Protein 5K3Q (pdb70)

Sequence (169 aa):
VDHCARHGEKKLLLFCQEDSKVVICWLCERSQEHRGHHTFLMEEVGVDHCARHGEKLLLFCQEDSKVICWLCERSQEHRGHHTFLMEEVDHCARHGEKLLLFCQEDSKVICWLCERSQEHRGHHTFLMEEVDHCARHGEKLLLFCQEDSKVICWLCEERSQEHRGHHTFLME

B-factor: mean 29.28, std 10.17, range [14.54, 64.88]

Nearest PDB structures (foldseek):
  5k3q-assembly2_C  TM=9.834E-01  e=1.014E-07  Macaca mulatta
  5k3q-assembly2_D  TM=9.811E-01  e=1.525E-07  Macaca mulatta
  5k3q-assembly1_B  TM=9.701E-01  e=2.001E-07  Macaca mulatta
  5w9a-assembly1_A  TM=8.959E-01  e=2.838E-06  Macaca mulatta
  5w9a-assembly1_B  TM=8.965E-01  e=3.724E-06  Macaca mulatta

Structure (mmCIF, N/CA/C/O backbone):
data_5K3Q
#
_entry.id   5K3Q
#
_cell.length_a   30.751
_cell.length_b   54.556
_cell.length_c   54.479
_cell.angle_alpha   90.000
_cell.angle_beta   100.030
_cell.angle_gamma   90.000
#
_symmetry.space_group_name_H-M   'P 1 21 1'
#
loop_
_entity.id
_entity.type
_entity.pdbx_description
1 polymer 'Tripartite motif-containing protein 5,Tripartite motif-containing protein 5'
2 non-polymer 'ZINC ION'
3 non-polymer 'NITRATE ION'
4 water water
#
loop_
_atom_site.group_PDB
_atom_site.id
_atom_site.type_symbol
_atom_site.label_atom_id
_atom_site.label_alt_id
_atom_site.label_comp_id
_atom_site.label_asym_id
_atom_site.label_entity_id
_atom_site.label_seq_id
_ato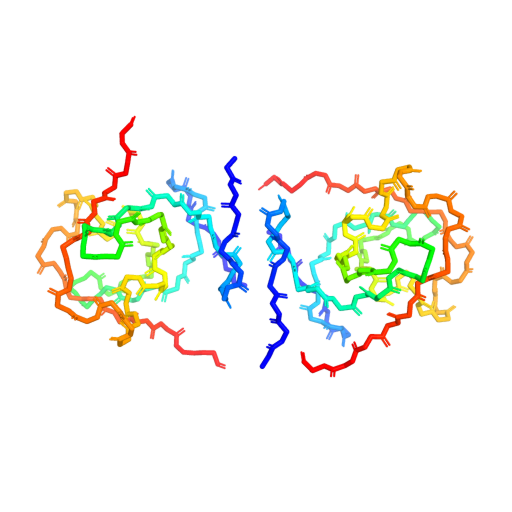m_site.pdbx_PDB_ins_code
_atom_site.Cartn_x
_atom_site.Cartn_y
_atom_site.Cartn_z
_atom_site.occupancy
_atom_site.B_iso_or_equiv
_atom_site.auth_seq_id
_atom_site.auth_comp_id
_atom_site.auth_asym_id
_atom_site.auth_atom_id
_atom_site.pdbx_PDB_model_num
ATOM 1 N N . VAL A 1 4 ? 32.618 -9.888 36.737 1.00 48.29 94 VAL A N 1
ATOM 2 C CA . VAL A 1 4 ? 33.079 -9.490 35.370 1.00 47.41 94 VAL A CA 1
ATOM 3 C C . VAL A 1 4 ? 34.273 -8.517 35.424 1.00 43.11 94 VAL A C 1
ATOM 4 O O . VAL A 1 4 ? 34.380 -7.703 36.345 1.00 43.25 94 VAL A O 1
ATOM 8 N N . ASP A 1 5 ? 35.164 -8.625 34.438 1.00 42.06 95 ASP A N 1
ATOM 9 C CA . ASP A 1 5 ? 36.292 -7.695 34.277 1.00 42.49 95 ASP A CA 1
ATOM 10 C C . ASP A 1 5 ? 35.805 -6.370 33.710 1.00 38.02 95 ASP A C 1
ATOM 11 O O . ASP A 1 5 ? 34.777 -6.317 33.031 1.00 36.58 95 ASP A O 1
ATOM 16 N N . HIS A 1 6 ? 36.571 -5.311 33.966 1.00 34.65 96 HIS A N 1
ATOM 17 C CA . HIS A 1 6 ? 36.292 -3.984 33.420 1.00 34.58 96 HIS A CA 1
ATOM 18 C C . HIS A 1 6 ? 37.348 -3.571 32.396 1.00 33.42 96 HIS A C 1
ATOM 19 O O . HIS A 1 6 ? 38.497 -4.015 32.461 1.00 35.61 96 HIS A O 1
ATOM 26 N N . CYS A 1 7 ? 36.936 -2.711 31.466 1.00 31.42 97 CYS A N 1
ATOM 27 C CA . CYS A 1 7 ? 37.757 -2.284 30.328 1.00 30.76 97 CYS A CA 1
ATOM 28 C C . CYS A 1 7 ? 38.894 -1.358 30.764 1.00 35.88 97 CYS A C 1
ATOM 29 O O . CYS A 1 7 ? 38.674 -0.437 31.548 1.00 38.97 97 CYS A O 1
ATOM 32 N N . ALA A 1 8 ? 40.095 -1.594 30.235 1.00 38.53 98 ALA A N 1
ATOM 33 C CA . ALA A 1 8 ? 41.276 -0.771 30.542 1.00 38.45 98 ALA A CA 1
ATOM 34 C C . ALA A 1 8 ? 41.142 0.656 30.000 1.00 38.58 98 ALA A C 1
ATOM 35 O O . ALA A 1 8 ? 41.475 1.620 30.697 1.00 42.68 98 ALA A O 1
ATOM 37 N N . ARG A 1 9 ? 40.657 0.777 28.761 1.00 38.90 99 ARG A N 1
ATOM 38 C CA . ARG A 1 9 ? 40.373 2.079 28.141 1.00 42.87 99 ARG A CA 1
ATOM 39 C C . ARG A 1 9 ? 39.323 2.888 28.895 1.00 39.76 99 ARG A C 1
ATOM 40 O O . ARG A 1 9 ? 39.560 4.040 29.238 1.00 39.54 99 ARG A O 1
ATOM 48 N N . HIS A 1 10 ? 38.163 2.278 29.137 1.00 36.31 100 HIS A N 1
ATOM 49 C CA . HIS A 1 10 ? 36.971 3.015 29.570 1.00 35.36 100 HIS A CA 1
ATOM 50 C C . HIS A 1 10 ? 36.491 2.775 31.006 1.00 34.35 100 HIS A C 1
ATOM 51 O O . HIS A 1 10 ? 35.677 3.546 31.503 1.00 37.01 100 HIS A O 1
ATOM 58 N N . GLY A 1 11 ? 36.971 1.718 31.660 1.00 34.75 101 GLY A N 1
ATOM 59 C CA . GLY A 1 11 ? 36.506 1.355 33.003 1.00 33.38 101 GLY A CA 1
ATOM 60 C C . GLY A 1 11 ? 35.116 0.730 33.094 1.00 32.48 101 GLY A C 1
ATOM 61 O O . GLY A 1 11 ? 34.575 0.609 34.192 1.00 35.82 101 GLY A O 1
ATOM 62 N N . GLU A 1 12 ? 34.551 0.310 31.961 1.00 31.01 102 GLU A N 1
ATOM 63 C CA . GLU A 1 12 ? 33.189 -0.242 31.896 1.00 28.93 102 GLU A CA 1
ATOM 64 C C . GLU A 1 12 ? 33.205 -1.763 31.769 1.00 26.02 102 GLU A C 1
ATOM 65 O O . GLU A 1 12 ? 34.207 -2.332 31.358 1.00 27.05 102 GLU A O 1
ATOM 71 N N . LYS A 1 13 ? 32.078 -2.403 32.102 1.00 23.29 103 LYS A N 1
ATOM 72 C CA A LYS A 1 13 ? 32.001 -3.867 32.149 0.50 23.39 103 LYS A CA 1
ATOM 73 C CA B LYS A 1 13 ? 31.989 -3.868 32.143 0.50 23.33 103 LYS A CA 1
ATOM 74 C C . LYS A 1 13 ? 32.278 -4.520 30.787 1.00 24.10 103 LYS A C 1
ATOM 75 O O . LYS A 1 13 ? 31.684 -4.150 29.780 1.00 21.02 103 LYS A O 1
ATOM 86 N N . LEU A 1 14 ? 33.183 -5.502 30.783 1.00 22.03 104 LEU A N 1
ATOM 87 C CA . LEU A 1 14 ? 33.520 -6.247 29.576 1.00 23.64 104 LEU A CA 1
ATOM 88 C C . LEU A 1 14 ? 32.491 -7.348 29.362 1.00 22.62 104 LEU A C 1
ATOM 89 O O . LEU A 1 14 ? 32.713 -8.502 29.733 1.00 24.17 104 LEU A O 1
ATOM 94 N N . LEU A 1 15 ? 31.365 -6.965 28.757 1.00 19.47 105 LEU A N 1
ATOM 95 C CA . LEU A 1 15 ? 30.216 -7.851 28.551 1.00 20.71 105 LEU A CA 1
ATOM 96 C C . LEU A 1 15 ? 29.746 -7.975 27.098 1.00 19.15 105 LEU A C 1
ATOM 97 O O . LEU A 1 15 ? 28.718 -8.600 26.839 1.00 19.76 105 LEU A O 1
ATOM 102 N N . LEU A 1 16 ? 30.511 -7.431 26.150 1.00 19.27 106 LEU A N 1
ATOM 103 C CA . LEU A 1 16 ? 30.209 -7.577 24.729 1.00 18.77 106 LEU A CA 1
ATOM 104 C C . LEU A 1 16 ? 31.326 -8.341 24.037 1.00 19.69 106 LEU A C 1
ATOM 105 O O . LEU A 1 16 ? 32.472 -7.907 24.063 1.00 21.13 106 LEU A O 1
ATOM 110 N N . PHE A 1 17 ? 30.996 -9.473 23.424 1.00 19.85 107 PHE A N 1
ATOM 111 C CA . PHE A 1 17 ? 31.971 -10.217 22.638 1.00 19.57 107 PHE A CA 1
ATOM 112 C C . PHE A 1 17 ? 31.958 -9.663 21.225 1.00 20.75 107 PHE A C 1
ATOM 113 O O . PHE A 1 17 ? 30.922 -9.689 20.565 1.00 19.58 107 PHE A O 1
ATOM 121 N N . CYS A 1 18 ? 33.105 -9.147 20.783 1.00 20.36 108 CYS A N 1
ATOM 122 C CA . CYS A 1 18 ? 33.276 -8.706 19.409 1.00 21.03 108 CYS A CA 1
ATOM 123 C C . CYS A 1 18 ? 33.773 -9.875 18.553 1.00 22.57 108 CYS A C 1
ATOM 124 O O . CYS A 1 18 ? 34.901 -10.349 18.718 1.00 21.26 108 CYS A O 1
ATOM 127 N N . GLN A 1 19 ? 32.910 -10.326 17.648 1.00 22.81 109 GLN A N 1
ATOM 128 C CA . GLN A 1 19 ? 33.195 -11.463 16.783 1.00 24.15 109 GLN A CA 1
ATOM 129 C C . GLN A 1 19 ? 34.361 -11.159 15.852 1.00 26.62 109 GLN A C 1
ATOM 130 O O . GLN A 1 19 ? 35.220 -12.003 15.644 1.00 28.59 109 GLN A O 1
ATOM 136 N N . GLU A 1 20 ? 34.388 -9.939 15.333 1.00 25.66 110 GLU A N 1
ATOM 137 C CA . GLU A 1 20 ? 35.415 -9.513 14.375 1.00 26.97 110 GLU A CA 1
ATOM 138 C C . GLU A 1 20 ? 36.799 -9.595 14.999 1.00 26.00 110 GLU A C 1
ATOM 139 O O . GLU A 1 20 ? 37.741 -10.090 14.370 1.00 28.89 110 GLU A O 1
ATOM 145 N N . ASP A 1 21 ? 36.919 -9.115 16.234 1.00 24.27 111 ASP A N 1
ATOM 146 C CA . ASP A 1 21 ? 38.204 -9.087 16.933 1.00 26.04 111 ASP A CA 1
ATOM 147 C C . ASP A 1 21 ? 38.434 -10.241 17.900 1.00 25.25 111 ASP A C 1
ATOM 148 O O . ASP A 1 21 ? 39.469 -10.276 18.564 1.00 27.85 111 ASP A O 1
ATOM 153 N N . SER A 1 22 ? 37.493 -11.184 17.974 1.00 22.96 112 SER A N 1
ATOM 154 C CA . SER A 1 22 ? 37.591 -12.326 18.889 1.00 23.59 112 SER A CA 1
ATOM 155 C C . SER A 1 22 ? 38.010 -11.918 20.304 1.00 22.69 112 SER A C 1
ATOM 156 O O . SER A 1 22 ? 38.887 -12.526 20.906 1.00 23.00 112 SER A O 1
ATOM 159 N N . LYS A 1 23 ? 37.381 -10.872 20.828 1.00 21.55 113 LYS A N 1
ATOM 160 C CA . LYS A 1 23 ? 37.660 -10.434 22.191 1.00 22.41 113 LYS A CA 1
ATOM 161 C C . LYS A 1 23 ? 36.477 -9.718 22.804 1.00 21.02 113 LYS A C 1
ATOM 162 O O . LYS A 1 23 ? 35.586 -9.236 22.094 1.00 19.12 113 LYS A O 1
ATOM 168 N N . VAL A 1 24 ? 36.517 -9.625 24.130 1.00 22.08 114 VAL A N 1
ATOM 169 C CA A VAL A 1 24 ? 35.473 -8.929 24.879 0.50 21.66 114 VAL A CA 1
ATOM 170 C CA B VAL A 1 24 ? 35.481 -8.931 24.891 0.50 21.46 114 VAL A CA 1
ATOM 171 C C . VAL A 1 24 ? 35.800 -7.437 24.955 1.00 20.51 114 VAL A C 1
ATOM 172 O O . VAL A 1 24 ? 36.953 -7.046 25.200 1.00 23.23 114 VAL A O 1
ATOM 179 N N . ILE A 1 25 ? 34.775 -6.621 24.739 1.00 17.69 115 ILE A N 1
ATOM 180 C CA . ILE A 1 25 ? 34.874 -5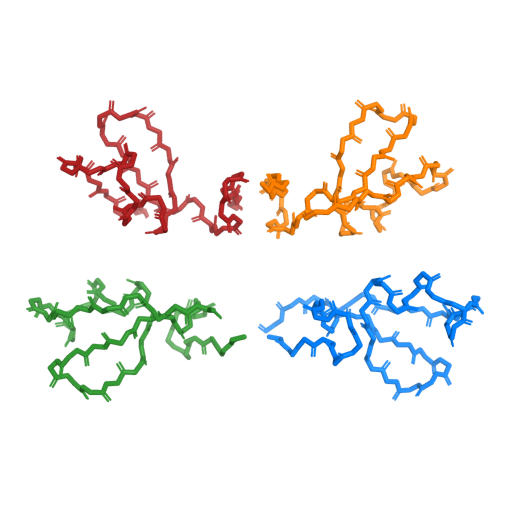.176 24.740 1.00 17.37 115 ILE A CA 1
ATOM 181 C C . ILE A 1 25 ? 33.731 -4.633 25.606 1.00 18.38 115 ILE A C 1
ATOM 182 O O . ILE A 1 25 ? 32.871 -5.410 26.068 1.00 19.54 115 ILE A O 1
ATOM 187 N N . CYS A 1 26 ? 33.736 -3.327 25.849 1.00 20.15 116 CYS A N 1
ATOM 188 C CA . CYS A 1 26 ? 32.632 -2.662 26.592 1.00 17.10 116 CYS A CA 1
ATOM 189 C C . CYS A 1 26 ? 31.752 -1.828 25.674 1.00 16.86 116 CYS A C 1
ATOM 190 O O . CYS A 1 26 ? 32.070 -1.615 24.490 1.00 18.47 116 CYS A O 1
ATOM 193 N N . TRP A 1 27 ? 30.645 -1.341 26.226 1.00 18.51 117 TRP A N 1
ATOM 194 C CA . TRP A 1 27 ? 29.699 -0.538 25.452 1.00 19.77 117 TRP A CA 1
ATOM 195 C C . TRP A 1 27 ? 30.315 0.748 24.872 1.00 20.40 117 TRP A C 1
ATOM 196 O O . TRP A 1 27 ? 29.928 1.171 23.792 1.00 23.65 117 TRP A O 1
ATOM 207 N N . LEU A 1 28 ? 31.278 1.341 25.577 1.00 20.27 118 LEU A N 1
ATOM 208 C CA . LEU A 1 28 ? 32.051 2.484 25.045 1.00 22.23 118 LEU A CA 1
ATOM 209 C C . LEU A 1 28 ? 33.036 2.076 23.939 1.00 22.27 118 LEU A C 1
ATOM 210 O O . LEU A 1 28 ? 33.236 2.827 22.975 1.00 24.57 118 LEU A O 1
ATOM 215 N N . CYS A 1 29 ? 33.644 0.901 24.065 1.00 22.07 119 CYS A N 1
ATOM 216 C CA . CYS A 1 29 ? 34.418 0.319 22.953 1.00 24.03 119 CYS A CA 1
ATOM 217 C C . CYS A 1 29 ? 33.546 0.168 21.715 1.00 23.36 119 CYS A C 1
ATOM 218 O O . CYS A 1 29 ? 33.968 0.523 20.616 1.00 25.47 119 CYS A O 1
ATOM 221 N N . GLU A 1 30 ? 32.326 -0.340 21.904 1.00 25.01 120 GLU A N 1
ATOM 222 C CA . GLU A 1 30 ? 31.377 -0.531 20.802 1.00 27.62 120 GLU A CA 1
ATOM 223 C C . GLU A 1 30 ? 30.996 0.772 20.097 1.00 30.44 120 GLU A C 1
ATOM 224 O O . GLU A 1 30 ? 30.792 0.769 18.887 1.00 31.98 120 GLU A O 1
ATOM 230 N N . ARG A 1 31 ? 30.882 1.862 20.857 1.00 32.31 121 ARG A N 1
ATOM 231 C CA . ARG A 1 31 ? 30.692 3.212 20.286 1.00 36.59 121 ARG A CA 1
ATOM 232 C C . ARG A 1 31 ? 31.944 3.813 19.604 1.00 37.42 121 ARG A C 1
ATOM 233 O O . ARG A 1 31 ? 31.818 4.707 18.767 1.00 38.59 121 ARG A O 1
ATOM 241 N N . SER A 1 32 ? 33.138 3.355 19.976 1.00 35.15 122 SER A N 1
ATOM 242 C CA . SER A 1 32 ? 34.389 3.980 19.525 1.00 35.67 122 SER A CA 1
ATOM 243 C C . SER A 1 32 ? 34.726 3.585 18.089 1.00 36.35 122 SER A C 1
ATOM 244 O O . SER A 1 32 ? 34.304 2.530 17.624 1.00 38.93 122 SER A O 1
ATOM 247 N N . GLN A 1 33 ? 35.512 4.427 17.408 1.00 37.22 123 GLN A N 1
ATOM 248 C CA . GLN A 1 33 ? 35.978 4.164 16.027 1.00 36.31 123 GLN A CA 1
ATOM 249 C C . GLN A 1 33 ? 36.608 2.776 15.846 1.00 40.07 123 GLN A C 1
ATOM 250 O O . GLN A 1 33 ? 36.485 2.167 14.778 1.00 43.21 123 GLN A O 1
ATOM 252 N N . GLU A 1 34 ? 37.260 2.288 16.903 1.00 42.16 124 GLU A N 1
ATOM 253 C CA . GLU A 1 34 ? 37.961 0.999 16.903 1.00 43.68 124 GLU A CA 1
ATOM 254 C C . GLU A 1 34 ? 37.058 -0.219 16.650 1.00 38.80 124 GLU A C 1
ATOM 255 O O . GLU A 1 34 ? 37.547 -1.259 16.205 1.00 38.84 124 GLU A O 1
ATOM 261 N N . HIS A 1 35 ? 35.762 -0.105 16.951 1.00 38.79 125 HIS A N 1
ATOM 262 C CA . HIS A 1 35 ? 34.803 -1.193 16.712 1.00 33.43 125 HIS A CA 1
ATOM 263 C C . HIS A 1 35 ? 33.601 -0.740 15.878 1.00 39.64 125 HIS A C 1
ATOM 264 O O . HIS A 1 35 ? 32.494 -1.266 16.022 1.00 41.67 125 HIS A O 1
ATOM 271 N N . ARG A 1 36 ? 33.852 0.206 14.972 1.00 47.87 126 ARG A N 1
ATOM 272 C CA . ARG A 1 36 ? 32.821 0.760 14.092 1.00 50.36 126 ARG A CA 1
ATOM 273 C C . ARG A 1 36 ? 32.342 -0.279 13.074 1.00 50.70 126 ARG A C 1
ATOM 274 O O . ARG A 1 36 ? 33.115 -0.737 12.230 1.00 50.38 126 ARG A O 1
ATOM 276 N N . GLY A 1 37 ? 31.067 -0.648 13.180 1.00 50.37 127 GLY A N 1
ATOM 277 C CA . GLY A 1 37 ? 30.454 -1.648 12.307 1.00 48.80 127 GLY A CA 1
ATOM 278 C C . GLY A 1 37 ? 30.739 -3.095 12.676 1.00 47.29 127 GLY A C 1
ATOM 279 O O . GLY A 1 37 ? 30.445 -3.997 11.887 1.00 48.82 127 GLY A O 1
ATOM 280 N N . HIS A 1 38 ? 31.291 -3.329 13.869 1.00 42.44 128 HIS A N 1
ATOM 281 C CA . HIS A 1 38 ? 31.635 -4.683 14.312 1.00 39.24 128 HIS A CA 1
ATOM 282 C C . HIS A 1 38 ? 30.424 -5.351 14.967 1.00 39.70 128 HIS A C 1
ATOM 283 O O . HIS A 1 38 ? 29.702 -4.711 15.738 1.00 42.51 128 HIS A O 1
ATOM 290 N N . HIS A 1 39 ? 30.204 -6.628 14.655 1.00 37.60 129 HIS A N 1
ATOM 291 C CA . HIS A 1 39 ? 29.096 -7.401 15.235 1.00 37.22 129 HIS A CA 1
ATOM 292 C C . HIS A 1 39 ? 29.449 -7.838 16.656 1.00 36.91 129 HIS A C 1
ATOM 293 O O . HIS A 1 39 ? 30.489 -8.472 16.864 1.00 38.48 129 HIS A O 1
ATOM 295 N N . THR A 1 40 ? 28.591 -7.508 17.622 1.00 33.54 130 THR A N 1
ATOM 296 C CA . THR A 1 40 ? 28.818 -7.873 19.021 1.00 28.38 130 THR A CA 1
ATOM 297 C C . THR A 1 40 ? 27.673 -8.704 19.597 1.00 26.97 130 THR A C 1
ATOM 298 O O . THR A 1 40 ? 26.531 -8.600 19.152 1.00 26.86 130 THR A O 1
ATOM 302 N N . PHE A 1 41 ? 27.998 -9.504 20.610 1.00 23.45 131 PHE A N 1
ATOM 303 C CA . PHE A 1 41 ? 27.036 -10.389 21.272 1.00 25.03 131 PHE A CA 1
ATOM 304 C C . PHE A 1 41 ? 27.029 -10.077 22.761 1.00 24.02 131 PHE A C 1
ATOM 305 O O . PHE A 1 41 ? 28.082 -10.085 23.402 1.00 21.42 131 PHE A O 1
ATOM 313 N N . LEU A 1 42 ? 25.852 -9.793 23.314 1.00 22.74 132 LEU A N 1
ATOM 314 C CA . LEU A 1 42 ? 25.748 -9.477 24.742 1.00 24.88 132 LEU A CA 1
ATOM 315 C C . LEU A 1 42 ? 25.910 -10.749 25.565 1.00 24.43 132 LEU A C 1
ATOM 316 O O . LEU A 1 42 ? 25.237 -11.753 25.299 1.00 25.07 132 LEU A O 1
ATOM 321 N N . MET A 1 43 ? 26.800 -10.683 26.553 1.00 21.89 133 MET A N 1
ATOM 322 C CA . MET A 1 43 ? 27.036 -11.766 27.487 1.00 25.11 133 MET A CA 1
ATOM 323 C C . MET A 1 43 ? 26.207 -11.469 28.729 1.00 29.50 133 MET A C 1
ATOM 324 O O . MET A 1 43 ? 26.224 -10.338 29.236 1.00 32.61 133 MET A O 1
ATOM 329 N N . GLU A 1 44 ? 25.468 -12.478 29.186 1.00 31.71 134 GLU A N 1
ATOM 330 C CA . GLU A 1 44 ? 24.714 -12.393 30.438 1.00 30.00 134 GLU A CA 1
ATOM 331 C C . GLU A 1 44 ? 25.742 -12.555 31.542 1.00 35.65 134 GLU A C 1
ATOM 332 O O . GLU A 1 44 ? 26.542 -13.489 31.489 1.00 39.79 134 GLU A O 1
ATOM 334 N N . GLU A 1 45 ? 25.738 -11.639 32.513 1.00 37.00 135 GLU A N 1
ATOM 335 C CA . GLU A 1 45 ? 26.766 -11.600 33.560 1.00 40.39 135 GLU A CA 1
ATOM 336 C C . GLU A 1 45 ? 26.656 -12.831 34.471 1.00 40.62 135 GLU A C 1
ATOM 337 O O . GLU A 1 45 ? 25.616 -13.056 35.092 1.00 45.24 135 GLU A O 1
ATOM 343 N N . VAL A 1 46 ? 27.730 -13.624 34.529 1.00 35.64 136 VAL A N 1
ATOM 344 C CA . VAL A 1 46 ? 27.765 -14.865 35.307 1.00 30.18 136 VAL A CA 1
ATOM 345 C C . VAL A 1 46 ? 28.795 -14.712 36.398 1.00 29.54 136 VAL A C 1
ATOM 346 O O . VAL A 1 46 ? 28.608 -13.912 37.336 1.00 43.31 136 VAL A O 1
ATOM 350 N N . GLY B 1 3 ? 26.683 13.012 40.692 1.00 35.31 93 GLY B N 1
ATOM 351 C CA . GLY B 1 3 ? 26.721 11.807 39.810 1.00 31.23 93 GLY B CA 1
ATOM 352 C C . GLY B 1 3 ? 25.358 11.457 39.238 1.00 27.78 93 GLY B C 1
ATOM 353 O O . GLY B 1 3 ? 24.318 11.784 39.830 1.00 31.25 93 GLY B O 1
ATOM 354 N N . VAL B 1 4 ? 25.365 10.797 38.084 1.00 24.52 94 VAL B N 1
ATOM 355 C CA . VAL B 1 4 ? 24.137 10.324 37.452 1.00 21.83 94 VAL B CA 1
ATOM 356 C C . VAL B 1 4 ? 23.529 9.204 38.288 1.00 19.59 94 VAL B C 1
ATOM 357 O O . VAL B 1 4 ? 24.223 8.520 39.042 1.00 18.64 94 VAL B O 1
ATOM 361 N N . ASP B 1 5 ? 22.224 9.032 38.137 1.00 17.38 95 ASP B N 1
ATOM 362 C CA . ASP B 1 5 ? 21.523 7.927 38.767 1.00 16.96 95 ASP B CA 1
ATOM 363 C C . ASP B 1 5 ? 21.863 6.621 38.053 1.00 16.50 95 ASP B C 1
ATOM 364 O O . ASP B 1 5 ? 22.421 6.612 36.933 1.00 17.53 95 ASP B O 1
ATOM 369 N N . HIS B 1 6 ? 21.531 5.532 38.732 1.00 17.50 96 HIS B N 1
ATOM 370 C CA . HIS B 1 6 ? 21.693 4.183 38.232 1.00 17.36 96 HIS B CA 1
ATOM 371 C C . HIS B 1 6 ? 20.342 3.632 37.811 1.00 15.89 96 HIS B C 1
ATOM 372 O O . HIS B 1 6 ? 19.305 3.929 38.416 1.00 17.83 96 HIS B O 1
ATOM 379 N N . CYS B 1 7 ? 20.368 2.826 36.762 1.00 17.69 97 CYS B N 1
ATOM 380 C CA . CYS B 1 7 ? 19.178 2.227 36.195 1.00 17.13 97 CYS B CA 1
ATOM 381 C C . CYS B 1 7 ? 18.526 1.250 37.178 1.00 17.45 97 CYS B C 1
ATOM 382 O O . CYS B 1 7 ? 19.193 0.384 37.735 1.00 17.33 97 CYS B O 1
ATOM 385 N N . ALA B 1 8 ? 17.223 1.389 37.382 1.00 17.36 98 ALA B N 1
ATOM 386 C CA . ALA B 1 8 ? 16.486 0.486 38.281 1.00 17.54 98 ALA B CA 1
ATOM 387 C C . ALA B 1 8 ? 16.518 -0.989 37.831 1.00 18.72 98 ALA B C 1
ATOM 388 O O . ALA B 1 8 ? 16.565 -1.909 38.661 1.00 19.07 98 ALA B O 1
ATOM 390 N N . ARG B 1 9 ? 16.480 -1.197 36.517 1.00 17.70 99 ARG B N 1
ATOM 391 C CA . ARG B 1 9 ? 16.418 -2.529 35.925 1.00 15.93 99 ARG B CA 1
ATOM 392 C C . ARG B 1 9 ? 17.782 -3.225 35.916 1.00 16.47 99 ARG B C 1
ATOM 393 O O . ARG B 1 9 ? 17.874 -4.414 36.241 1.00 20.17 99 ARG B O 1
ATOM 395 N N . HIS B 1 10 ? 18.826 -2.480 35.562 1.00 16.76 100 HIS B N 1
ATOM 396 C CA . HIS B 1 10 ? 20.163 -3.051 35.325 1.00 18.42 100 HIS B CA 1
ATOM 397 C C . HIS B 1 10 ? 21.252 -2.662 36.321 1.00 17.84 100 HIS B C 1
ATOM 398 O O . HIS B 1 10 ? 22.267 -3.363 36.425 1.00 20.34 100 HIS B O 1
ATOM 405 N N . GLY B 1 11 ? 21.066 -1.545 37.025 1.00 17.24 101 GLY B N 1
ATOM 406 C CA . GLY B 1 11 ? 22.041 -1.055 37.976 1.00 18.22 101 GLY B CA 1
ATOM 407 C C . GLY B 1 11 ? 23.164 -0.251 37.352 1.00 18.13 101 GLY B C 1
ATOM 408 O O . GLY B 1 11 ? 24.000 0.279 38.075 1.00 19.15 101 GLY B O 1
ATOM 409 N N . GLU B 1 12 ? 23.180 -0.143 36.019 1.00 18.04 102 GLU B N 1
ATOM 410 C CA . GLU B 1 12 ? 24.210 0.612 35.308 1.00 18.05 102 GLU B CA 1
ATOM 411 C C . GLU B 1 12 ? 23.873 2.102 35.310 1.00 16.70 102 GLU B C 1
ATOM 412 O O . GLU B 1 12 ? 22.691 2.479 35.411 1.00 16.63 102 GLU B O 1
ATOM 418 N N . LYS B 1 13 ? 24.908 2.944 35.203 1.00 16.45 103 LYS B N 1
ATOM 419 C CA . LYS B 1 13 ? 24.735 4.397 35.198 1.00 18.34 103 LYS B CA 1
ATOM 420 C C . LYS B 1 13 ? 23.854 4.845 34.030 1.00 17.02 103 LYS B C 1
ATOM 421 O O . LYS B 1 13 ? 23.959 4.318 32.918 1.00 17.13 103 LYS B O 1
ATOM 427 N N . LEU B 1 14 ? 22.972 5.806 34.298 1.00 16.95 104 LEU B N 1
ATOM 428 C CA . LEU B 1 14 ? 22.040 6.320 33.298 1.00 16.15 104 LEU B CA 1
ATOM 429 C C . LEU B 1 14 ? 22.727 7.393 32.440 1.00 18.18 104 LEU B C 1
ATOM 430 O O . LEU B 1 14 ? 22.471 8.592 32.585 1.00 18.87 104 LEU B O 1
ATOM 435 N N . LEU B 1 15 ? 23.587 6.948 31.533 1.00 18.53 105 LEU B N 1
ATOM 436 C CA . LEU B 1 15 ? 24.456 7.864 30.763 1.00 18.70 105 LEU B CA 1
ATOM 437 C C . LEU B 1 15 ? 23.980 8.147 29.335 1.00 18.12 105 LEU B C 1
ATOM 438 O O . LEU B 1 15 ? 24.665 8.849 28.588 1.00 23.26 105 LEU B O 1
ATOM 443 N N . LEU B 1 16 ? 22.822 7.613 28.956 1.00 15.43 106 LEU B N 1
ATOM 444 C CA . LEU B 1 16 ? 22.235 7.853 27.642 1.00 18.84 106 LEU B CA 1
ATOM 445 C C . LEU B 1 16 ? 20.869 8.522 27.795 1.00 21.34 106 LEU B C 1
ATOM 446 O O . LEU B 1 16 ? 20.080 8.112 28.622 1.00 22.67 106 LEU B O 1
ATOM 451 N N . PHE B 1 17 ? 20.609 9.559 27.006 1.00 22.39 107 PHE B N 1
ATOM 452 C CA . PHE B 1 17 ? 19.275 10.136 26.877 1.00 24.95 107 PHE B CA 1
ATOM 453 C C . PHE B 1 17 ? 18.637 9.645 25.586 1.00 24.37 107 PHE B C 1
ATOM 454 O O . PHE B 1 17 ? 19.187 9.855 24.510 1.00 24.64 107 PHE B O 1
ATOM 462 N N . CYS B 1 18 ? 17.479 8.998 25.693 1.00 25.84 108 CYS B N 1
ATOM 463 C CA . CYS B 1 18 ? 16.704 8.617 24.515 1.00 30.75 108 CYS B CA 1
ATOM 464 C C . CYS B 1 18 ? 15.720 9.724 24.154 1.00 32.65 108 CYS B C 1
ATOM 465 O O . CYS B 1 18 ? 14.838 10.060 24.954 1.00 31.86 108 CYS B O 1
ATOM 468 N N . GLN B 1 19 ? 15.865 10.283 22.953 1.00 36.05 109 GLN B N 1
ATOM 469 C CA . GLN B 1 19 ? 15.047 11.425 22.531 1.00 39.81 109 GLN B CA 1
ATOM 470 C C . GLN B 1 19 ? 13.597 11.044 22.239 1.00 38.03 109 GLN B C 1
ATOM 471 O O . GLN B 1 19 ? 12.681 11.791 22.594 1.00 39.21 109 GLN B O 1
ATOM 477 N N . GLU B 1 20 ? 13.395 9.887 21.610 1.00 38.36 110 GLU B N 1
ATOM 478 C CA . GLU B 1 20 ? 12.046 9.419 21.281 1.00 38.85 110 GLU B CA 1
ATOM 479 C C . GLU B 1 20 ? 11.268 9.064 22.539 1.00 37.13 110 GLU B C 1
ATOM 480 O O . GLU B 1 20 ? 10.073 9.317 22.605 1.00 39.96 110 GLU B O 1
ATOM 486 N N . ASP B 1 21 ? 11.943 8.477 23.524 1.00 35.05 111 ASP B N 1
ATOM 487 C CA . ASP B 1 21 ? 11.312 8.156 24.812 1.00 32.22 111 ASP B CA 1
ATOM 488 C C . ASP B 1 21 ? 11.425 9.249 25.872 1.00 30.55 111 ASP B C 1
ATOM 489 O O . ASP B 1 21 ? 10.840 9.115 26.943 1.00 31.27 111 ASP B O 1
ATOM 494 N N . SER B 1 22 ? 12.165 10.323 25.591 1.00 30.88 112 SER B N 1
ATOM 495 C CA . SER B 1 22 ? 12.251 11.481 26.490 1.00 30.47 112 SER B CA 1
ATOM 496 C C . SER B 1 22 ? 12.729 11.119 27.895 1.00 26.91 112 SER B C 1
ATOM 497 O O . SER B 1 22 ? 12.249 11.658 28.893 1.00 24.86 112 SER B O 1
ATOM 500 N N . LYS B 1 23 ? 13.681 10.203 27.971 1.00 24.65 113 LYS B N 1
ATOM 501 C CA . LYS B 1 23 ? 14.148 9.713 29.260 1.00 22.87 113 LYS B CA 1
ATOM 502 C C . LYS 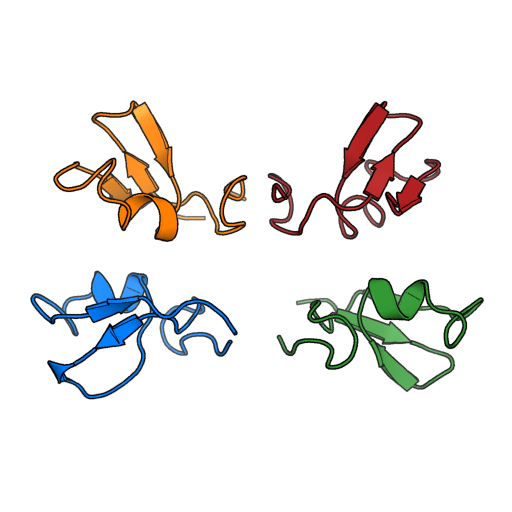B 1 23 ? 15.571 9.226 29.165 1.00 21.17 113 LYS B C 1
ATOM 503 O O . LYS B 1 23 ? 16.049 8.878 28.078 1.00 21.73 113 LYS B O 1
ATOM 509 N N . VAL B 1 24 ? 16.234 9.198 30.315 1.00 19.48 114 VAL B N 1
ATOM 510 C CA . VAL B 1 24 ? 17.571 8.632 30.411 1.00 20.08 114 VAL B CA 1
ATOM 511 C C . VAL B 1 24 ? 17.478 7.115 30.573 1.00 19.28 114 VAL B C 1
ATOM 512 O O . VAL B 1 24 ? 16.567 6.598 31.232 1.00 20.88 114 VAL B O 1
ATOM 516 N N . ILE B 1 25 ? 18.403 6.416 29.922 1.00 18.57 115 ILE B N 1
ATOM 517 C CA . ILE B 1 25 ? 18.501 4.960 29.962 1.00 18.40 115 ILE B CA 1
ATOM 518 C C . ILE B 1 25 ? 19.976 4.557 30.136 1.00 17.39 115 ILE B C 1
ATOM 519 O O . ILE B 1 25 ? 20.867 5.412 30.079 1.00 16.80 115 ILE B O 1
ATOM 524 N N . CYS B 1 26 ? 20.235 3.271 30.380 1.00 16.88 116 CYS B N 1
ATOM 525 C CA . CYS B 1 26 ? 21.599 2.771 30.417 1.00 17.30 116 CYS B CA 1
ATOM 526 C C . CYS B 1 26 ? 21.864 1.968 29.163 1.00 16.90 116 CYS B C 1
ATOM 527 O O . CYS B 1 26 ? 20.956 1.669 28.388 1.00 16.38 116 CYS B O 1
ATOM 530 N N . TRP B 1 27 ? 23.124 1.617 28.980 1.00 16.50 117 TRP B N 1
ATOM 531 C CA . TRP B 1 27 ? 23.532 0.910 27.766 1.00 17.28 117 TRP B CA 1
ATOM 532 C C . TRP B 1 27 ? 22.824 -0.433 27.604 1.00 18.09 117 TRP B C 1
ATOM 533 O O . TRP B 1 27 ? 22.542 -0.834 26.486 1.00 19.18 117 TRP B O 1
ATOM 544 N N . LEU B 1 28 ? 22.526 -1.112 28.716 1.00 17.20 118 LEU B N 1
ATOM 545 C CA . LEU B 1 28 ? 21.754 -2.362 28.652 1.00 18.73 118 LEU B CA 1
ATOM 546 C C . LEU B 1 28 ? 20.309 -2.122 28.213 1.00 18.23 118 LEU B C 1
ATOM 547 O O . LEU B 1 28 ? 19.755 -2.944 27.479 1.00 21.33 118 LEU B O 1
ATOM 552 N N . CYS B 1 29 ? 19.705 -1.010 28.645 1.00 18.21 119 CYS B N 1
ATOM 553 C CA . CYS B 1 29 ? 18.388 -0.605 28.143 1.00 21.56 119 CYS B CA 1
ATOM 554 C C . CYS B 1 29 ? 18.436 -0.384 26.631 1.00 21.69 119 CYS B C 1
ATOM 555 O O . CYS B 1 29 ? 17.586 -0.887 25.909 1.00 22.80 119 CYS B O 1
ATOM 558 N N . GLU B 1 30 ? 19.439 0.359 26.170 1.00 21.76 120 GLU B N 1
ATOM 559 C CA . GLU B 1 30 ? 19.610 0.702 24.742 1.00 24.53 120 GLU B CA 1
ATOM 560 C C . GLU B 1 30 ? 19.688 -0.535 23.835 1.00 25.28 120 GLU B C 1
ATOM 561 O O . GLU B 1 30 ? 19.208 -0.500 22.695 1.00 28.82 120 GLU B O 1
ATOM 567 N N . ARG B 1 31 ? 20.286 -1.615 24.340 1.00 23.67 121 ARG B N 1
ATOM 568 C CA . ARG B 1 31 ? 20.399 -2.868 23.578 1.00 28.86 121 ARG B CA 1
ATOM 569 C C . ARG B 1 31 ? 19.072 -3.615 23.400 1.00 30.62 121 ARG B C 1
ATOM 570 O O . ARG B 1 31 ? 18.957 -4.447 22.507 1.00 34.32 121 ARG B O 1
ATOM 578 N N . SER B 1 32 ? 18.090 -3.344 24.260 1.00 30.55 122 SER B N 1
ATOM 579 C CA . SER B 1 32 ? 16.753 -3.926 24.118 1.00 36.85 122 SER B CA 1
ATOM 580 C C . SER B 1 32 ? 16.087 -3.444 22.829 1.00 39.67 122 SER B C 1
ATOM 581 O O . SER B 1 32 ? 16.315 -2.316 22.385 1.00 37.34 122 SER B O 1
ATOM 584 N N . GLN B 1 33 ? 15.245 -4.295 22.244 1.00 43.74 123 GLN B N 1
ATOM 585 C CA . GLN B 1 33 ? 14.507 -3.946 21.017 1.00 51.10 123 GLN B CA 1
ATOM 586 C C . GLN B 1 33 ? 13.558 -2.746 21.196 1.00 53.67 123 GLN B C 1
ATOM 587 O O . GLN B 1 33 ? 13.137 -2.142 20.206 1.00 54.58 123 GLN B O 1
ATOM 589 N N . GLU B 1 34 ? 13.238 -2.424 22.456 1.00 57.52 124 GLU B N 1
ATOM 590 C CA . GLU B 1 34 ? 12.488 -1.215 22.868 1.00 57.74 124 GLU B CA 1
ATOM 591 C C . GLU B 1 34 ? 12.907 0.090 22.185 1.00 52.39 124 GLU B C 1
ATOM 592 O O . GLU B 1 34 ? 12.050 0.888 21.794 1.00 46.66 124 GLU B O 1
ATOM 598 N N . HIS B 1 35 ? 14.220 0.315 22.090 1.00 50.17 125 HIS B N 1
ATOM 599 C CA . HIS B 1 35 ? 14.771 1.528 21.467 1.00 47.92 125 HIS B CA 1
ATOM 600 C C . HIS B 1 35 ? 15.528 1.211 20.175 1.00 48.93 125 HIS B C 1
ATOM 601 O O . HIS B 1 35 ? 16.356 2.010 19.729 1.00 51.13 125 HIS B O 1
ATOM 608 N N . ARG B 1 36 ? 15.222 0.065 19.564 1.00 48.24 126 ARG B N 1
ATOM 609 C CA . ARG B 1 36 ? 15.977 -0.444 18.423 1.00 42.14 126 ARG B CA 1
ATOM 610 C C . ARG B 1 36 ? 15.737 0.453 17.210 1.00 46.45 126 ARG B C 1
ATOM 611 O O . ARG B 1 36 ? 14.788 0.251 16.453 1.00 50.43 126 ARG B O 1
ATOM 613 N N . GLY B 1 37 ? 16.612 1.443 17.048 1.00 44.85 127 GLY B N 1
ATOM 614 C CA . GLY B 1 37 ? 16.456 2.500 16.047 1.00 47.77 127 GLY B CA 1
ATOM 615 C C . GLY B 1 37 ? 16.268 3.898 16.612 1.00 50.38 127 GLY B C 1
ATOM 616 O O . GLY B 1 37 ? 15.974 4.828 15.858 1.00 50.06 127 GLY B O 1
ATOM 617 N N . HIS B 1 38 ? 16.442 4.064 17.925 1.00 50.56 128 HIS B N 1
ATOM 618 C CA . HIS B 1 38 ? 16.266 5.366 18.571 1.00 50.19 128 HIS B CA 1
ATOM 619 C C . HIS B 1 38 ? 17.561 6.169 18.600 1.00 45.19 128 HIS B C 1
ATOM 620 O O . HIS B 1 38 ? 18.664 5.617 18.597 1.00 46.52 128 HIS B O 1
ATOM 627 N N . HIS B 1 39 ? 17.387 7.484 18.644 1.00 44.48 129 HIS B N 1
ATOM 628 C CA . HIS B 1 39 ? 18.464 8.454 18.729 1.00 46.14 129 HIS B CA 1
ATOM 629 C C . HIS B 1 39 ? 18.811 8.631 20.210 1.00 39.58 129 HIS B C 1
ATOM 630 O O . HIS B 1 39 ? 18.064 9.274 20.938 1.00 41.33 129 HIS B O 1
ATOM 637 N N . THR B 1 40 ? 19.943 8.074 20.649 1.00 31.92 130 THR B N 1
ATOM 638 C CA . THR B 1 40 ? 20.422 8.267 22.029 1.00 28.72 130 THR B CA 1
ATOM 639 C C . THR B 1 40 ? 21.622 9.201 22.083 1.00 27.42 130 THR B C 1
ATOM 640 O O . THR B 1 40 ? 22.490 9.154 21.202 1.00 30.60 130 THR B O 1
ATOM 644 N N . PHE B 1 41 ? 21.657 10.040 23.119 1.00 25.27 131 PHE B N 1
ATOM 645 C CA . PHE B 1 41 ? 22.742 10.986 23.353 1.00 26.64 131 PHE B CA 1
ATOM 646 C C . PHE B 1 41 ? 23.547 10.559 24.568 1.00 24.71 131 PHE B C 1
ATOM 647 O O . PHE B 1 41 ? 22.967 10.312 25.631 1.00 28.41 131 PHE B O 1
ATOM 655 N N . LEU B 1 42 ? 24.871 10.534 24.431 1.00 23.92 132 LEU B N 1
ATOM 656 C CA . LEU B 1 42 ? 25.766 10.196 25.534 1.00 21.23 132 LEU B CA 1
ATOM 657 C C . LEU B 1 42 ? 26.052 11.426 26.378 1.00 19.26 132 LEU B C 1
ATOM 658 O O . LEU B 1 42 ? 26.471 12.451 25.848 1.00 21.00 132 LEU B O 1
ATOM 663 N N . MET B 1 43 ? 25.868 11.322 27.694 1.00 20.98 133 MET B N 1
ATOM 664 C CA . MET B 1 43 ? 26.204 12.429 28.597 1.00 26.98 133 MET B CA 1
ATOM 665 C C . MET B 1 43 ? 27.377 12.048 29.493 1.00 27.76 133 MET B C 1
ATOM 666 O O . MET B 1 43 ? 27.694 10.871 29.609 1.00 28.96 133 MET B O 1
ATOM 671 N N . GLU B 1 44 ? 28.027 13.047 30.097 1.00 29.37 134 GLU B N 1
ATOM 672 C CA . GLU B 1 44 ? 29.229 12.817 30.904 1.00 35.74 134 GLU B CA 1
ATOM 673 C C . GLU B 1 44 ? 29.094 13.245 32.364 1.00 38.84 134 GLU B C 1
ATOM 674 O O . GLU B 1 44 ? 28.616 14.348 32.646 1.00 38.96 134 GLU B O 1
ATOM 680 N N . GLU B 1 45 ? 29.514 12.345 33.265 1.00 44.05 135 GLU B N 1
ATOM 681 C CA . GLU B 1 45 ? 29.782 12.626 34.691 1.00 47.16 135 GLU B CA 1
ATOM 682 C C . GLU B 1 45 ? 29.735 11.340 35.522 1.00 47.40 135 GLU B C 1
ATOM 683 O O . GLU B 1 45 ? 28.695 10.680 35.616 1.00 52.48 135 GLU B O 1
ATOM 685 N N . VAL C 1 4 ? 36.116 -4.554 40.577 1.00 46.53 94 VAL C N 1
ATOM 686 C CA . VAL C 1 4 ? 36.197 -5.242 41.913 1.00 43.86 94 VAL C CA 1
ATOM 687 C C . VAL C 1 4 ? 35.770 -6.709 41.802 1.00 38.64 94 VAL C C 1
ATOM 688 O O . VAL C 1 4 ? 34.931 -7.055 40.968 1.00 43.26 94 VAL C O 1
ATOM 692 N N . ASP C 1 5 ? 36.345 -7.557 42.654 1.00 33.24 95 ASP C N 1
ATOM 693 C CA . ASP C 1 5 ? 36.007 -8.984 42.680 1.00 32.88 95 ASP C CA 1
ATOM 694 C C . ASP C 1 5 ? 34.676 -9.215 43.374 1.00 30.56 95 ASP C C 1
ATOM 695 O O . ASP C 1 5 ? 34.163 -8.331 44.072 1.00 28.10 95 ASP C O 1
ATOM 700 N N . HIS C 1 6 ? 34.118 -10.404 43.158 1.00 33.15 96 HIS C N 1
ATOM 701 C CA . HIS C 1 6 ? 32.827 -10.782 43.726 1.00 33.77 96 HIS C CA 1
ATOM 702 C C . HIS C 1 6 ? 32.957 -11.984 44.656 1.00 32.28 96 HIS C C 1
ATOM 703 O O . HIS C 1 6 ? 33.759 -12.892 44.427 1.00 30.56 96 HIS C O 1
ATOM 710 N N . CYS C 1 7 ? 32.154 -11.964 45.712 1.00 32.53 97 CYS C N 1
ATOM 711 C CA . CYS C 1 7 ? 32.185 -12.981 46.747 1.00 30.60 97 CYS C CA 1
ATOM 712 C C . CYS C 1 7 ? 31.717 -14.337 46.203 1.00 33.78 97 CYS C C 1
ATOM 713 O O . CYS C 1 7 ? 30.675 -14.424 45.551 1.00 31.79 97 CYS C O 1
ATOM 716 N N . ALA C 1 8 ? 32.507 -15.379 46.465 1.00 36.49 98 ALA C N 1
ATOM 717 C CA . ALA C 1 8 ? 32.194 -16.746 46.025 1.00 38.33 98 ALA C CA 1
ATOM 718 C C . ALA C 1 8 ? 30.965 -17.339 46.722 1.00 38.53 98 ALA C C 1
ATOM 719 O O . ALA C 1 8 ? 30.310 -18.231 46.181 1.00 39.72 98 ALA C O 1
ATOM 721 N N . ARG C 1 9 ? 30.662 -16.843 47.920 1.00 38.54 99 ARG C N 1
ATOM 722 C CA . ARG C 1 9 ? 29.510 -17.303 48.687 1.00 38.49 99 ARG C CA 1
ATOM 723 C C . ARG C 1 9 ? 28.222 -16.638 48.201 1.00 36.64 99 ARG C C 1
ATOM 724 O O . ARG C 1 9 ? 27.236 -17.325 47.952 1.00 39.01 99 ARG C O 1
ATOM 732 N N . HIS C 1 10 ? 28.239 -15.310 48.055 1.00 34.33 100 HIS C N 1
ATOM 733 C CA . HIS C 1 10 ? 27.007 -14.532 47.814 1.00 35.18 100 HIS C CA 1
ATOM 734 C C . HIS C 1 10 ? 26.909 -13.767 46.494 1.00 34.80 100 HIS C C 1
ATOM 735 O O . HIS C 1 10 ? 25.866 -13.170 46.219 1.00 33.84 100 HIS C O 1
ATOM 742 N N . GLY C 1 11 ? 27.974 -13.765 45.694 1.00 36.94 101 GLY C N 1
ATOM 743 C CA . GLY C 1 11 ? 27.992 -13.047 44.417 1.00 35.13 101 GLY C CA 1
ATOM 744 C C . GLY C 1 11 ? 27.953 -11.527 44.493 1.00 34.45 101 GLY C C 1
ATOM 745 O O . GLY C 1 11 ? 27.705 -10.872 43.477 1.00 34.97 101 GLY C O 1
ATOM 746 N N . GLU C 1 12 ? 28.210 -10.965 45.677 1.00 31.26 102 GLU C N 1
ATOM 747 C CA . GLU C 1 12 ? 28.206 -9.516 45.885 1.00 29.07 102 GLU C CA 1
ATOM 748 C C . GLU C 1 12 ? 29.636 -8.987 45.899 1.00 26.24 102 GLU C C 1
ATOM 749 O O . GLU C 1 12 ? 30.596 -9.754 46.032 1.00 24.24 102 GLU C O 1
ATOM 755 N N . LYS C 1 13 ? 29.755 -7.666 45.776 1.00 24.32 103 LYS C N 1
ATOM 756 C CA . LYS C 1 13 ? 31.051 -6.997 45.644 1.00 22.16 103 LYS C CA 1
ATOM 757 C C . LYS C 1 13 ? 31.911 -7.121 46.903 1.00 20.40 103 LYS C C 1
ATOM 758 O O . LYS C 1 13 ? 31.447 -6.892 48.020 1.00 20.68 103 LYS C O 1
ATOM 764 N N . LEU C 1 14 ? 33.170 -7.493 46.704 1.00 20.50 104 LEU C N 1
ATOM 765 C CA . LEU C 1 14 ? 34.122 -7.636 47.792 1.00 21.15 104 LEU C CA 1
ATOM 766 C C . LEU C 1 14 ? 34.733 -6.273 48.105 1.00 20.01 104 LEU C C 1
ATOM 767 O O . LEU C 1 14 ? 35.854 -5.947 47.662 1.00 21.49 104 LEU C O 1
ATOM 772 N N . LEU C 1 15 ? 33.978 -5.495 48.878 1.00 21.24 105 LEU C N 1
ATOM 773 C CA . LEU C 1 15 ? 34.299 -4.107 49.218 1.00 21.94 105 LEU C CA 1
ATOM 774 C C . LEU C 1 15 ? 34.396 -3.812 50.717 1.00 17.96 105 LEU C C 1
ATOM 775 O O . LEU C 1 15 ? 34.582 -2.653 51.099 1.00 17.85 105 LEU C O 1
ATOM 780 N N . LEU C 1 16 ? 34.289 -4.836 51.563 1.00 15.36 106 LEU C N 1
ATOM 781 C CA . LEU C 1 16 ? 34.409 -4.644 53.011 1.00 16.04 106 LEU C CA 1
ATOM 782 C C . LEU C 1 16 ? 35.632 -5.358 53.549 1.00 16.12 106 LEU C C 1
ATOM 783 O O . LEU C 1 16 ? 35.813 -6.535 53.276 1.00 19.97 106 LEU C O 1
ATOM 788 N N . PHE C 1 17 ? 36.461 -4.647 54.311 1.00 16.44 107 PHE C N 1
ATOM 789 C CA . PHE C 1 17 ? 37.584 -5.265 55.007 1.00 17.58 107 PHE C CA 1
ATOM 790 C C . PHE C 1 17 ? 37.136 -5.614 56.420 1.00 18.21 107 PHE C C 1
ATOM 791 O O . PHE C 1 17 ? 36.697 -4.732 57.163 1.00 19.24 107 PHE C O 1
ATOM 799 N N . CYS C 1 18 ? 37.256 -6.885 56.782 1.00 17.72 108 CYS C N 1
ATOM 800 C CA . CYS C 1 18 ? 36.967 -7.327 58.155 1.00 18.60 108 CYS C CA 1
ATOM 801 C C . CYS C 1 18 ? 38.218 -7.290 59.020 1.00 19.46 108 CYS C C 1
ATOM 802 O O . CYS C 1 18 ? 39.188 -8.010 58.770 1.00 21.67 108 CYS C O 1
ATOM 805 N N . GLN C 1 19 ? 38.168 -6.461 60.054 1.00 22.02 109 GLN C N 1
ATOM 806 C CA . GLN C 1 19 ? 39.289 -6.243 60.967 1.00 25.03 109 GLN C CA 1
ATOM 807 C C . GLN C 1 19 ? 39.711 -7.501 61.702 1.00 27.17 109 GLN C C 1
ATOM 808 O O . GLN C 1 19 ? 40.896 -7.814 61.761 1.00 28.33 109 GLN C O 1
ATOM 814 N N . GLU C 1 20 ? 38.739 -8.218 62.263 1.00 26.14 110 GLU C N 1
ATOM 815 C CA . GLU C 1 20 ? 39.036 -9.402 63.064 1.00 26.31 110 GLU C CA 1
ATOM 816 C C . GLU C 1 20 ? 39.638 -10.547 62.255 1.00 25.52 110 GLU C C 1
ATOM 817 O O . GLU C 1 20 ? 40.462 -11.292 62.776 1.00 28.09 110 GLU C O 1
ATOM 823 N N . ASP C 1 21 ? 39.211 -10.679 60.999 1.00 22.56 111 ASP C N 1
ATOM 824 C CA . ASP C 1 21 ? 39.598 -11.786 60.119 1.00 23.25 111 ASP C CA 1
ATOM 825 C C . ASP C 1 21 ? 40.705 -11.396 59.148 1.00 24.12 111 ASP C C 1
ATOM 826 O O . ASP C 1 21 ? 41.274 -12.260 58.468 1.00 24.54 111 ASP C O 1
ATOM 831 N N . SER C 1 22 ? 40.983 -10.096 59.080 1.00 23.59 112 SER C N 1
ATOM 832 C CA . SER C 1 22 ? 41.964 -9.528 58.174 1.00 24.53 112 SER C CA 1
ATOM 833 C C . SER C 1 22 ? 41.679 -9.887 56.712 1.00 24.40 112 SER C C 1
ATOM 834 O O . SER C 1 22 ? 42.605 -10.051 55.922 1.00 32.32 112 SER C O 1
ATOM 837 N N . LYS C 1 23 ? 40.402 -10.014 56.356 1.00 25.17 113 LYS C N 1
ATOM 838 C CA . LYS C 1 23 ? 40.026 -10.420 55.013 1.00 27.74 113 LYS C CA 1
ATOM 839 C C . LYS C 1 23 ? 38.926 -9.577 54.398 1.00 21.68 113 LYS C C 1
ATOM 840 O O . LYS C 1 23 ? 38.158 -8.921 55.094 1.00 21.61 113 LYS C O 1
ATOM 846 N N . VAL C 1 24 ? 38.890 -9.610 53.069 1.00 19.27 114 VAL C N 1
ATOM 847 C CA . VAL C 1 24 ? 37.941 -8.848 52.297 1.00 19.18 114 VAL C CA 1
ATOM 848 C C . VAL C 1 24 ? 36.698 -9.707 52.129 1.00 18.94 114 VAL C C 1
ATOM 849 O O . VAL C 1 24 ? 36.789 -10.859 51.715 1.00 18.57 114 VAL C O 1
ATOM 853 N N . ILE C 1 25 ? 35.548 -9.122 52.454 1.00 18.87 115 ILE C N 1
ATOM 854 C CA . ILE C 1 25 ? 34.265 -9.806 52.425 1.00 18.05 115 ILE C CA 1
ATOM 855 C C . ILE C 1 25 ? 33.203 -8.919 51.765 1.00 17.33 115 ILE C C 1
ATOM 856 O O . ILE C 1 25 ? 33.458 -7.742 51.483 1.00 16.30 115 ILE C O 1
ATOM 861 N N . CYS C 1 26 ? 32.012 -9.480 51.540 1.00 17.78 116 CYS C N 1
ATOM 862 C CA . CYS C 1 26 ? 30.869 -8.695 51.054 1.00 17.94 116 CYS C CA 1
ATOM 863 C C . CYS C 1 26 ? 29.868 -8.382 52.173 1.00 18.55 116 CYS C C 1
ATOM 864 O O . CYS C 1 26 ? 29.985 -8.875 53.299 1.00 18.87 116 CYS C O 1
ATOM 867 N N . TRP C 1 27 ? 28.899 -7.533 51.852 1.00 17.58 117 TRP C N 1
ATOM 868 C CA . TRP C 1 27 ? 27.879 -7.128 52.827 1.00 18.74 117 TRP C CA 1
ATOM 869 C C . TRP C 1 27 ? 27.049 -8.311 53.335 1.00 22.46 117 TRP C C 1
ATOM 870 O O . TRP C 1 27 ? 26.630 -8.304 54.491 1.00 23.23 117 TRP C O 1
ATOM 881 N N . LEU C 1 28 ? 26.844 -9.329 52.494 1.00 21.52 118 LEU C N 1
ATOM 882 C CA . LEU C 1 28 ? 26.156 -10.554 52.944 1.00 24.06 118 LEU C CA 1
ATOM 883 C C . LEU C 1 28 ? 27.043 -11.436 53.837 1.00 22.92 118 LEU C C 1
ATOM 884 O O . LEU C 1 28 ? 26.518 -12.114 54.730 1.00 23.46 118 LEU C O 1
ATOM 889 N N . CYS C 1 29 ? 28.364 -11.424 53.621 1.00 22.09 119 CYS C N 1
ATOM 890 C CA . CYS C 1 29 ? 29.296 -12.029 54.583 1.00 22.08 119 CYS C CA 1
ATOM 891 C C . CYS C 1 29 ? 29.175 -11.350 55.926 1.00 22.94 119 CYS C C 1
ATOM 892 O O . CYS C 1 29 ? 29.116 -12.023 56.949 1.00 24.46 119 CYS C O 1
ATOM 895 N N . GLU C 1 30 ? 29.137 -10.017 55.914 1.00 22.38 120 GLU C N 1
ATOM 896 C CA . GLU C 1 30 ? 29.086 -9.226 57.147 1.00 24.85 120 GLU C CA 1
ATOM 897 C C . GLU C 1 30 ? 27.885 -9.583 58.029 1.00 24.59 120 GLU C C 1
ATOM 898 O O . GLU C 1 30 ? 27.976 -9.503 59.245 1.00 26.56 120 GLU C O 1
ATOM 904 N N . ARG C 1 31 ? 26.775 -9.960 57.401 1.00 28.72 121 ARG C N 1
ATOM 905 C CA . ARG C 1 31 ? 25.560 -10.409 58.098 1.00 32.32 121 ARG C CA 1
ATOM 906 C C . ARG C 1 31 ? 25.538 -11.886 58.516 1.00 26.30 121 ARG C C 1
ATOM 907 O O . ARG C 1 31 ? 24.648 -12.298 59.252 1.00 28.48 121 ARG C O 1
ATOM 915 N N . SER C 1 32 ? 26.483 -12.682 58.023 1.00 27.53 122 SER C N 1
ATOM 916 C CA . SER C 1 32 ? 26.559 -14.098 58.356 1.00 36.92 122 SER C CA 1
ATOM 917 C C . SER C 1 32 ? 27.090 -14.304 59.772 1.00 33.35 122 SER C C 1
ATOM 918 O O . SER C 1 32 ? 27.710 -13.421 60.358 1.00 30.47 122 SER C O 1
ATOM 921 N N . GLN C 1 33 ? 26.842 -15.492 60.309 1.00 35.15 123 GLN C N 1
ATOM 922 C CA . GLN C 1 33 ? 27.314 -15.861 61.641 1.00 35.89 123 GLN C CA 1
ATOM 923 C C . GLN C 1 33 ? 28.834 -15.769 61.791 1.00 35.24 123 GLN C C 1
ATOM 924 O O . GLN C 1 33 ? 29.342 -15.442 62.864 1.00 30.89 123 GLN C O 1
ATOM 930 N N . GLU C 1 34 ? 29.547 -16.007 60.696 1.00 34.13 124 GLU C N 1
ATOM 931 C CA . GLU C 1 34 ? 31.000 -16.056 60.698 1.00 33.02 124 GLU C CA 1
ATOM 932 C C . GLU C 1 34 ? 31.608 -14.697 61.003 1.00 28.31 124 GLU C C 1
ATOM 933 O O . GLU C 1 34 ? 32.722 -14.627 61.513 1.00 30.23 124 GLU C O 1
ATOM 939 N N . HIS C 1 35 ? 30.883 -13.625 60.697 1.00 21.10 125 HIS C N 1
ATOM 940 C CA . HIS C 1 35 ? 31.374 -12.278 60.968 1.00 22.15 125 HIS C CA 1
ATOM 941 C C . HIS C 1 35 ? 30.544 -11.517 61.995 1.00 22.20 125 HIS C C 1
ATOM 942 O O . HIS C 1 35 ? 30.653 -10.309 62.106 1.00 20.75 125 HIS C O 1
ATOM 949 N N . ARG C 1 36 ? 29.754 -12.232 62.790 1.00 24.51 126 ARG C N 1
ATOM 950 C CA . ARG C 1 36 ? 28.935 -11.576 63.800 1.00 24.90 126 ARG C CA 1
ATOM 951 C C . ARG C 1 36 ? 29.822 -10.856 64.821 1.00 24.67 126 ARG C C 1
ATOM 952 O O . ARG C 1 36 ? 30.793 -11.425 65.331 1.00 27.49 126 ARG C O 1
ATOM 960 N N . GLY C 1 37 ? 29.499 -9.588 65.075 1.00 23.50 127 GLY C N 1
ATOM 961 C CA . GLY C 1 37 ? 30.275 -8.745 65.979 1.00 27.34 127 GLY C CA 1
ATOM 962 C C . GLY C 1 37 ? 31.611 -8.238 65.450 1.00 26.43 127 GLY C C 1
ATOM 963 O O . GLY C 1 37 ? 32.331 -7.548 66.165 1.00 25.16 127 GLY C O 1
ATOM 964 N N . HIS C 1 38 ? 31.958 -8.570 64.209 1.00 23.99 128 HIS C N 1
ATOM 965 C CA . HIS C 1 38 ? 33.211 -8.103 63.635 1.00 23.97 128 HIS C CA 1
ATOM 966 C C . HIS C 1 38 ? 33.030 -6.697 63.105 1.00 23.98 128 HIS C C 1
ATOM 967 O O . HIS C 1 38 ? 31.915 -6.292 62.782 1.00 24.56 128 HIS C O 1
ATOM 974 N N . HIS C 1 39 ? 34.132 -5.956 63.049 1.00 24.09 129 HIS C N 1
ATOM 975 C CA . HIS C 1 39 ? 34.123 -4.567 62.634 1.00 26.35 129 HIS C CA 1
ATOM 976 C C . HIS C 1 39 ? 34.662 -4.495 61.207 1.00 23.44 129 HIS C C 1
ATOM 977 O O . HIS C 1 39 ? 35.751 -5.006 60.902 1.00 21.45 129 HIS C O 1
ATOM 984 N N . THR C 1 40 ? 33.878 -3.885 60.330 1.00 23.11 130 THR C N 1
ATOM 985 C CA . THR C 1 40 ? 34.207 -3.845 58.908 1.00 21.94 130 THR C CA 1
ATOM 986 C C . THR C 1 40 ? 34.434 -2.417 58.447 1.00 22.68 130 THR C C 1
ATOM 987 O O . THR C 1 40 ? 33.905 -1.470 59.031 1.00 23.34 130 THR C O 1
ATOM 991 N N . PHE C 1 41 ? 35.220 -2.281 57.387 1.00 21.13 131 PHE C N 1
ATOM 992 C CA . PHE C 1 41 ? 35.591 -0.997 56.825 1.00 20.85 131 PHE C CA 1
ATOM 993 C C . PHE C 1 41 ? 35.262 -1.027 55.351 1.00 19.92 131 PHE C C 1
ATOM 994 O O . PHE C 1 41 ? 35.635 -1.971 54.655 1.00 21.48 131 PHE C O 1
ATOM 1002 N N . LEU C 1 42 ? 34.550 -0.009 54.876 1.00 19.47 132 LEU C N 1
ATOM 1003 C CA . LEU C 1 42 ? 34.267 0.122 53.452 1.00 21.06 132 LEU C CA 1
ATOM 1004 C C . LEU C 1 42 ? 35.540 0.556 52.739 1.00 22.97 132 LEU C C 1
ATOM 1005 O O . LEU C 1 42 ? 36.129 1.586 53.083 1.00 21.92 132 LEU C O 1
ATOM 1010 N N . MET C 1 43 ? 35.937 -0.235 51.746 1.00 23.88 133 MET C N 1
ATOM 1011 C CA . MET C 1 43 ? 37.210 -0.050 51.047 1.00 25.67 133 MET C CA 1
ATOM 1012 C C . MET C 1 43 ? 37.029 1.020 49.985 1.00 30.92 133 MET C C 1
ATOM 1013 O O . MET C 1 43 ? 36.267 0.846 49.023 1.00 31.32 133 MET C O 1
ATOM 1018 N N . GLU C 1 44 ? 37.738 2.129 50.181 1.00 34.77 134 GLU C N 1
ATOM 1019 C CA . GLU C 1 44 ? 37.502 3.346 49.415 1.00 35.47 13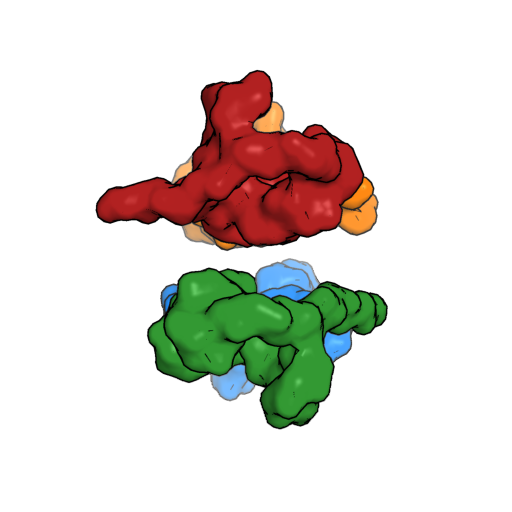4 GLU C CA 1
ATOM 1020 C C . GLU C 1 44 ? 38.175 3.266 48.054 1.00 38.43 134 GLU C C 1
ATOM 1021 O O . GLU C 1 44 ? 39.280 2.737 47.942 1.00 37.47 134 GLU C O 1
ATOM 1027 N N . GLU C 1 45 ? 37.475 3.763 47.032 1.00 43.47 135 GLU C N 1
ATOM 1028 C CA . GLU C 1 45 ? 37.926 3.715 45.639 1.00 46.31 135 GLU C CA 1
ATOM 1029 C C . GLU C 1 45 ? 38.728 4.966 45.309 1.00 51.62 135 GLU C C 1
ATOM 1030 O O . GLU C 1 45 ? 39.616 4.938 44.457 1.00 56.59 135 GLU C O 1
ATOM 1032 N N . VAL D 1 4 ? 14.609 -8.195 40.901 1.00 40.38 94 VAL D N 1
ATOM 1033 C CA . VAL D 1 4 ? 14.807 -7.162 41.971 1.00 36.18 94 VAL D CA 1
ATOM 1034 C C . VAL D 1 4 ? 15.413 -5.889 41.387 1.00 31.61 94 VAL D C 1
ATOM 1035 O O . VAL D 1 4 ? 16.306 -5.950 40.542 1.00 33.26 94 VAL D O 1
ATOM 1039 N N . ASP D 1 5 ? 14.935 -4.746 41.864 1.00 26.26 95 ASP D N 1
ATOM 1040 C CA . ASP D 1 5 ? 15.371 -3.456 41.352 1.00 24.32 95 ASP D CA 1
ATOM 1041 C C . ASP D 1 5 ? 16.699 -3.049 41.983 1.00 20.68 95 ASP D C 1
ATOM 1042 O O . ASP D 1 5 ? 17.084 -3.548 43.046 1.00 19.11 95 ASP D O 1
ATOM 1047 N N . HIS D 1 6 ? 17.395 -2.152 41.285 1.00 17.90 96 HIS D N 1
ATOM 1048 C CA . HIS D 1 6 ? 18.651 -1.588 41.735 1.00 17.47 96 HIS D CA 1
ATOM 1049 C C . HIS D 1 6 ? 18.446 -0.165 42.222 1.00 16.72 96 HIS D C 1
ATOM 1050 O O . HIS D 1 6 ? 17.623 0.585 41.686 1.00 17.34 96 HIS D O 1
ATOM 1057 N N . CYS D 1 7 ? 19.221 0.195 43.231 1.00 15.86 97 CYS D N 1
ATOM 1058 C CA . CYS D 1 7 ? 19.176 1.505 43.854 1.00 17.38 97 CYS D CA 1
ATOM 1059 C C . CYS D 1 7 ? 19.578 2.611 42.884 1.00 15.47 97 CYS D C 1
ATOM 1060 O O . CYS D 1 7 ? 20.629 2.508 42.230 1.00 16.47 97 CYS D O 1
ATOM 1063 N N .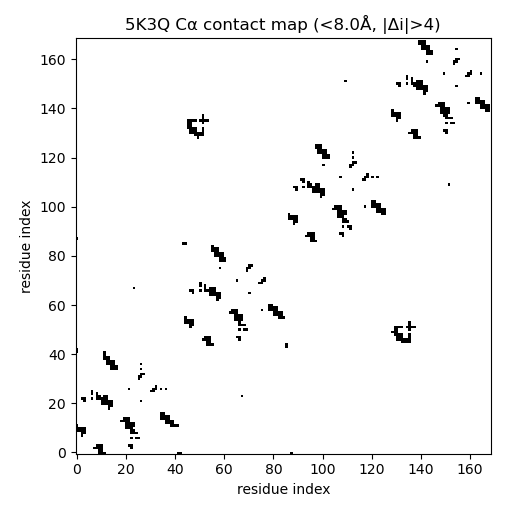 ALA D 1 8 ? 18.763 3.662 42.783 1.00 15.99 98 ALA D N 1
ATOM 1064 C CA . ALA D 1 8 ? 19.090 4.804 41.922 1.00 16.45 98 ALA D CA 1
ATOM 1065 C C . ALA D 1 8 ? 20.387 5.530 42.324 1.00 16.80 98 ALA D C 1
ATOM 1066 O O . ALA D 1 8 ? 21.097 6.030 41.453 1.00 18.06 98 ALA D O 1
ATOM 1068 N N . ARG D 1 9 ? 20.686 5.578 43.623 1.00 17.69 99 ARG D N 1
ATOM 1069 C CA . ARG D 1 9 ? 21.868 6.271 44.145 1.00 19.04 99 ARG D CA 1
ATOM 1070 C C . ARG D 1 9 ? 23.152 5.470 43.904 1.00 18.87 99 ARG D C 1
ATOM 1071 O O . ARG D 1 9 ? 24.161 6.026 43.470 1.00 20.46 99 ARG D O 1
ATOM 1079 N N . HIS D 1 10 ? 23.102 4.176 44.216 1.00 18.72 100 HIS D N 1
ATOM 1080 C CA . HIS D 1 10 ? 24.286 3.315 44.284 1.00 19.47 100 HIS D CA 1
ATOM 1081 C C . HIS D 1 10 ? 24.381 2.217 43.233 1.00 18.66 100 HIS D C 1
ATOM 1082 O O . HIS D 1 10 ? 25.475 1.692 43.008 1.00 21.76 100 HIS D O 1
ATOM 1089 N N . GLY D 1 11 ? 23.259 1.851 42.615 1.00 17.49 101 GLY D N 1
ATOM 1090 C CA . GLY D 1 11 ? 23.210 0.771 41.623 1.00 18.55 101 GLY D CA 1
ATOM 1091 C C . GLY D 1 11 ? 23.240 -0.642 42.178 1.00 17.49 101 GLY D C 1
ATOM 1092 O O . GLY D 1 11 ? 23.289 -1.605 41.410 1.00 18.90 101 GLY D O 1
ATOM 1093 N N . GLU D 1 12 ? 23.221 -0.771 43.504 1.00 16.33 102 GLU D N 1
ATOM 1094 C CA . GLU D 1 12 ? 23.183 -2.068 44.170 1.00 17.26 102 GLU D CA 1
ATOM 1095 C C . GLU D 1 12 ? 21.742 -2.522 44.350 1.00 17.77 102 GLU D C 1
ATOM 1096 O O . GLU D 1 12 ? 20.811 -1.714 44.311 1.00 16.93 102 GLU D O 1
ATOM 1102 N N . LYS D 1 13 ? 21.557 -3.819 44.561 1.00 18.54 103 LYS D N 1
ATOM 1103 C CA . LYS D 1 13 ? 20.206 -4.381 44.609 1.00 18.00 103 LYS D CA 1
ATOM 1104 C C . LYS D 1 13 ? 19.491 -3.953 45.881 1.00 17.30 103 LYS D C 1
ATOM 1105 O O . LYS D 1 13 ? 20.089 -3.869 46.948 1.00 15.52 103 LYS D O 1
ATOM 1111 N N . LEU D 1 14 ? 18.205 -3.667 45.738 1.00 16.32 104 LEU D N 1
ATOM 1112 C CA . LEU D 1 14 ? 17.404 -3.139 46.826 1.00 16.55 104 LEU D CA 1
ATOM 1113 C C . LEU D 1 14 ? 16.887 -4.320 47.639 1.00 17.81 104 LEU D C 1
ATOM 1114 O O . LEU D 1 14 ? 15.736 -4.709 47.504 1.00 19.83 104 LEU D O 1
ATOM 1119 N N . LEU D 1 15 ? 17.760 -4.882 48.472 1.00 16.71 105 LEU D N 1
ATOM 1120 C CA . LEU D 1 15 ? 17.474 -6.117 49.203 1.00 17.84 105 LEU D CA 1
ATOM 1121 C C . LEU D 1 15 ? 17.211 -5.921 50.689 1.00 18.30 105 LEU D C 1
ATOM 1122 O O . LEU D 1 15 ? 16.935 -6.903 51.383 1.00 19.95 105 LEU D O 1
ATOM 1127 N N . LEU D 1 16 ? 17.307 -4.679 51.163 1.00 17.65 106 LEU D N 1
ATOM 1128 C CA . LEU D 1 16 ? 17.051 -4.332 52.556 1.00 18.24 106 LEU D CA 1
ATOM 1129 C C . LEU D 1 16 ? 15.812 -3.461 52.605 1.00 18.17 106 LEU D C 1
ATOM 1130 O O . LEU D 1 16 ? 15.384 -2.916 51.583 1.00 17.33 106 LEU D O 1
ATOM 1135 N N . PHE D 1 17 ? 15.248 -3.333 53.798 1.00 17.50 107 PHE D N 1
ATOM 1136 C CA . PHE D 1 17 ? 14.096 -2.463 54.038 1.00 16.45 107 PHE D CA 1
ATOM 1137 C C . PHE D 1 17 ? 14.422 -1.547 55.196 1.00 16.08 107 PHE D C 1
ATOM 1138 O O . PHE D 1 17 ? 14.933 -2.018 56.198 1.00 17.00 107 PHE D O 1
ATOM 1146 N N . CYS D 1 18 ? 14.151 -0.250 55.045 1.00 16.55 108 CYS D N 1
ATOM 1147 C CA . CYS D 1 18 ? 14.374 0.722 56.117 1.00 17.96 108 CYS D CA 1
ATOM 1148 C C . CYS D 1 18 ? 13.038 1.096 56.737 1.00 19.37 108 CYS D C 1
ATOM 1149 O O . CYS D 1 18 ? 12.176 1.637 56.057 1.00 19.24 108 CYS D O 1
ATOM 1152 N N . GLN D 1 19 ? 12.900 0.832 58.034 1.00 20.26 109 GLN D N 1
ATOM 1153 C CA . GLN D 1 19 ? 11.667 1.105 58.772 1.00 21.40 109 GLN D CA 1
ATOM 1154 C C . GLN D 1 19 ? 11.304 2.588 58.752 1.00 21.86 109 GLN D C 1
ATOM 1155 O O . GLN D 1 19 ? 10.187 2.946 58.361 1.00 21.08 109 GLN D O 1
ATOM 1161 N N . GLU D 1 20 ? 12.257 3.436 59.142 1.00 20.25 110 GLU D N 1
ATOM 1162 C CA . GLU D 1 20 ? 12.041 4.891 59.228 1.00 23.28 110 GLU D CA 1
ATOM 1163 C C . GLU D 1 20 ? 11.581 5.510 57.913 1.00 21.82 110 GLU D C 1
ATOM 1164 O O . GLU D 1 20 ? 10.632 6.295 57.895 1.00 22.06 110 GLU D O 1
ATOM 1170 N N . ASP D 1 21 ? 12.243 5.138 56.817 1.00 20.73 111 ASP D N 1
ATOM 1171 C CA . ASP D 1 21 ? 11.881 5.632 55.491 1.00 22.20 111 ASP D CA 1
ATOM 1172 C C . ASP D 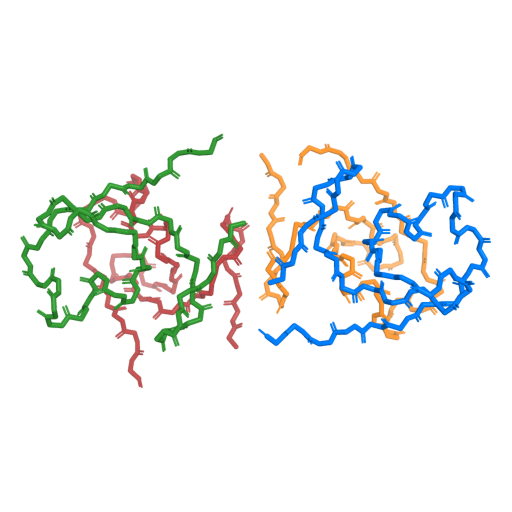1 21 ? 10.783 4.834 54.797 1.00 21.77 111 ASP D C 1
ATOM 1173 O O . ASP D 1 21 ? 10.298 5.243 53.733 1.00 21.06 111 ASP D O 1
ATOM 1178 N N . SER D 1 22 ? 10.408 3.706 55.404 1.00 19.32 112 SER D N 1
ATOM 1179 C CA . SER D 1 22 ? 9.366 2.816 54.914 1.00 19.85 112 SER D CA 1
ATOM 1180 C C . SER D 1 22 ? 9.567 2.450 53.439 1.00 20.04 112 SER D C 1
ATOM 1181 O O . SER D 1 22 ? 8.634 2.473 52.637 1.00 19.98 112 SER D O 1
ATOM 1184 N N . LYS D 1 23 ? 10.804 2.108 53.091 1.00 18.86 113 LYS D N 1
ATOM 1185 C CA . LYS D 1 23 ? 11.130 1.767 51.720 1.00 18.91 113 LYS D CA 1
ATOM 1186 C C . LYS D 1 23 ? 12.341 0.857 51.631 1.00 17.58 113 LYS D C 1
ATOM 1187 O O . LYS D 1 23 ? 13.152 0.782 52.557 1.00 15.60 113 LYS D O 1
ATOM 1193 N N . VAL D 1 24 ? 12.459 0.205 50.478 1.00 15.60 114 VAL D N 1
ATOM 1194 C CA . VAL D 1 24 ? 13.614 -0.635 50.189 1.00 15.76 114 VAL D CA 1
ATOM 1195 C C . VAL D 1 24 ? 14.854 0.229 49.963 1.00 16.62 114 VAL D C 1
ATOM 1196 O O . VAL D 1 24 ? 14.766 1.342 49.418 1.00 17.89 114 VAL D O 1
ATOM 1200 N N . ILE D 1 25 ? 15.996 -0.283 50.414 1.00 16.52 115 ILE D N 1
ATOM 1201 C CA . ILE D 1 25 ? 17.288 0.395 50.274 1.00 16.62 115 ILE D CA 1
ATOM 1202 C C . ILE D 1 25 ? 18.335 -0.656 49.947 1.00 16.96 115 ILE D C 1
ATOM 1203 O O . ILE D 1 25 ? 18.055 -1.848 50.053 1.00 16.51 115 ILE D O 1
ATOM 1208 N N . CYS D 1 26 ? 19.539 -0.215 49.570 1.00 17.05 116 CYS D N 1
ATOM 1209 C CA . CYS D 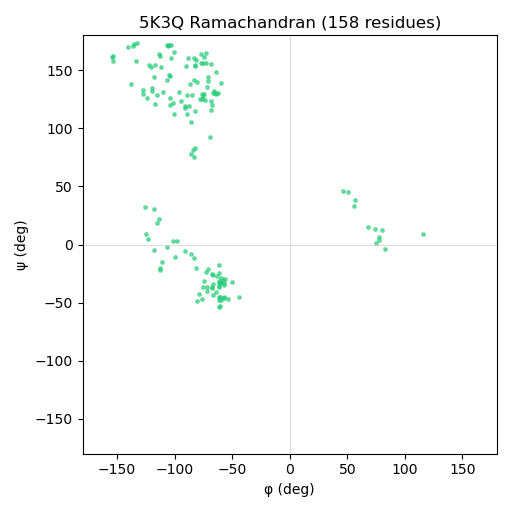1 26 ? 20.659 -1.149 49.335 1.00 18.07 116 CYS D CA 1
ATOM 1210 C C . CYS D 1 26 ? 21.662 -1.099 50.485 1.00 18.69 116 CYS D C 1
ATOM 1211 O O . CYS D 1 26 ? 21.562 -0.267 51.383 1.00 18.49 116 CYS D O 1
ATOM 1214 N N . TRP D 1 27 ? 22.617 -2.019 50.476 1.00 17.91 117 TRP D N 1
ATOM 1215 C CA . TRP D 1 27 ? 23.623 -2.064 51.538 1.00 20.83 117 TRP D CA 1
ATOM 1216 C C . TRP D 1 27 ? 24.466 -0.782 51.668 1.00 20.71 117 TRP D C 1
ATOM 1217 O O . TRP D 1 27 ? 24.911 -0.460 52.765 1.00 23.20 117 TRP D O 1
ATOM 1228 N N . LEU D 1 28 ? 24.672 -0.043 50.573 1.00 20.36 118 LEU D N 1
ATOM 1229 C CA . LEU D 1 28 ? 25.394 1.246 50.649 1.00 20.60 118 LEU D CA 1
ATOM 1230 C C . LEU D 1 28 ? 24.507 2.347 51.243 1.00 21.41 118 LEU D C 1
ATOM 1231 O O . LEU D 1 28 ? 25.000 3.197 51.993 1.00 21.42 118 LEU D O 1
ATOM 1236 N N . CYS D 1 29 ? 23.210 2.331 50.925 1.00 20.06 119 CYS D N 1
ATOM 1237 C CA . CYS D 1 29 ? 22.235 3.169 51.636 1.00 20.22 119 CYS D CA 1
ATOM 1238 C C . CYS D 1 29 ? 22.336 2.927 53.155 1.00 21.63 119 CYS D C 1
ATOM 1239 O O . CYS D 1 29 ? 22.419 3.882 53.916 1.00 22.33 119 CYS D O 1
ATOM 1242 N N . GLU D 1 30 ? 22.375 1.655 53.570 1.00 22.16 120 GLU D N 1
ATOM 1243 C CA A GLU D 1 30 ? 22.431 1.280 54.993 0.50 24.78 120 GLU D CA 1
ATOM 1244 C CA B GLU D 1 30 ? 22.428 1.297 55.003 0.50 24.97 120 GLU D CA 1
ATOM 1245 C C . GLU D 1 30 ? 23.639 1.909 55.702 1.00 24.32 120 GLU D C 1
ATOM 1246 O O . GLU D 1 30 ? 23.552 2.305 56.864 1.00 24.61 120 GLU D O 1
ATOM 1257 N N . ARG D 1 31 ? 24.767 1.985 54.997 1.00 27.26 121 ARG D N 1
ATOM 1258 C CA . ARG D 1 31 ? 25.996 2.586 55.533 1.00 27.61 121 ARG D CA 1
ATOM 1259 C C . ARG D 1 31 ? 26.039 4.116 55.451 1.00 27.87 121 ARG D C 1
ATOM 1260 O O . ARG D 1 31 ? 26.833 4.740 56.158 1.00 31.35 121 ARG D O 1
ATOM 1268 N N . SER D 1 32 ? 25.222 4.709 54.578 1.00 28.45 122 SER D N 1
ATOM 1269 C CA . SER D 1 32 ? 25.219 6.163 54.349 1.00 32.19 122 SER D CA 1
ATOM 1270 C C . SER D 1 32 ? 24.598 6.946 55.504 1.00 32.09 122 SER D C 1
ATOM 1271 O O . SER D 1 32 ? 23.781 6.418 56.263 1.00 35.78 122 SER D O 1
ATOM 1274 N N . GLN D 1 33 ? 24.978 8.218 55.617 1.00 27.60 123 GLN D N 1
ATOM 1275 C C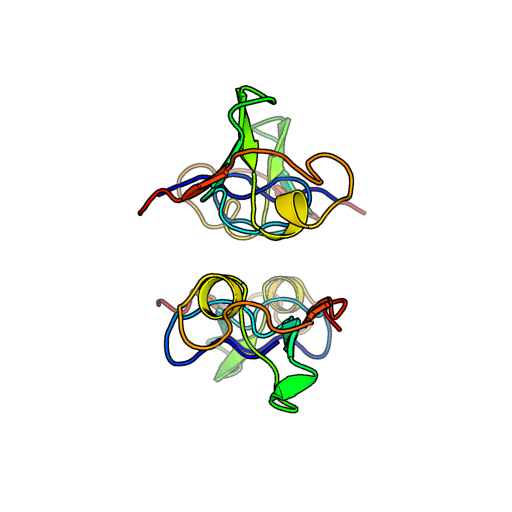A . GLN D 1 33 ? 24.426 9.101 56.656 1.00 34.65 123 GLN D CA 1
ATOM 1276 C C . GLN D 1 33 ? 22.910 9.324 56.506 1.00 33.28 123 GLN D C 1
ATOM 1277 O O . GLN D 1 33 ? 22.224 9.547 57.504 1.00 34.08 123 GLN D O 1
ATOM 1283 N N . GLU D 1 34 ? 22.396 9.216 55.277 1.00 34.10 124 GLU D N 1
ATOM 1284 C CA . GLU D 1 34 ? 20.953 9.327 55.001 1.00 34.31 124 GLU D CA 1
ATOM 1285 C C . GLU D 1 34 ? 20.118 8.331 55.803 1.00 33.04 124 GLU D C 1
ATOM 1286 O O . GLU D 1 34 ? 18.953 8.610 56.095 1.00 33.06 124 GLU D O 1
ATOM 1292 N N . HIS D 1 35 ? 20.702 7.175 56.126 1.00 30.35 125 HIS D N 1
ATOM 1293 C CA . HIS D 1 35 ? 20.040 6.163 56.950 1.00 29.66 125 HIS D CA 1
ATOM 1294 C C . HIS D 1 35 ? 20.790 5.911 58.267 1.00 30.97 125 HIS D C 1
ATOM 1295 O O . HIS D 1 35 ? 20.717 4.824 58.828 1.00 32.54 125 HIS D O 1
ATOM 1302 N N . ARG D 1 36 ? 21.452 6.950 58.784 1.00 31.21 126 ARG D N 1
ATOM 1303 C CA . ARG D 1 36 ? 22.210 6.869 60.038 1.00 32.22 126 ARG D CA 1
ATOM 1304 C C . ARG D 1 36 ? 21.247 6.689 61.210 1.00 32.68 126 ARG D C 1
ATOM 1305 O O . ARG D 1 36 ? 20.335 7.493 61.383 1.00 33.76 126 ARG D O 1
ATOM 1307 N N . GLY D 1 37 ? 21.442 5.620 61.983 1.00 32.34 127 GLY D N 1
ATOM 1308 C CA . GLY D 1 37 ? 20.589 5.307 63.130 1.00 32.45 127 GLY D CA 1
ATOM 1309 C C . GLY D 1 37 ? 19.233 4.678 62.817 1.00 30.21 127 GLY D C 1
ATOM 1310 O O . GLY D 1 37 ? 18.410 4.491 63.727 1.00 31.62 127 GLY D O 1
ATOM 1311 N N . HIS D 1 38 ? 18.996 4.343 61.549 1.00 27.52 128 HIS D N 1
ATOM 1312 C CA . HIS D 1 38 ? 17.734 3.735 61.140 1.00 27.38 128 HIS D CA 1
ATOM 1313 C C . HIS D 1 38 ? 17.734 2.237 61.376 1.00 25.62 128 HIS D C 1
ATOM 1314 O O . HIS D 1 38 ? 18.779 1.622 61.550 1.00 25.43 128 HIS D O 1
ATOM 1321 N N . HIS D 1 39 ? 16.534 1.675 61.418 1.00 25.05 129 HIS D N 1
ATOM 1322 C CA . HIS D 1 39 ? 16.333 0.270 61.696 1.00 27.57 129 HIS D CA 1
ATOM 1323 C C . HIS D 1 39 ? 16.098 -0.408 60.352 1.00 25.65 129 HIS D C 1
ATOM 1324 O O . HIS D 1 39 ? 15.097 -0.151 59.677 1.00 23.33 129 HIS D O 1
ATOM 1331 N N . THR D 1 40 ? 17.049 -1.245 59.956 1.00 24.07 130 THR D N 1
ATOM 1332 C CA . THR D 1 40 ? 17.030 -1.878 58.643 1.00 23.86 130 THR D CA 1
ATOM 1333 C C . THR D 1 40 ? 17.009 -3.395 58.770 1.00 23.43 130 THR D C 1
ATOM 1334 O O . THR D 1 40 ? 17.508 -3.956 59.751 1.00 23.73 130 THR D O 1
ATOM 1338 N N . PHE D 1 41 ? 16.441 -4.032 57.752 1.00 20.94 131 PHE D N 1
ATOM 1339 C CA . PHE D 1 41 ? 16.121 -5.453 57.758 1.00 22.50 131 PHE D CA 1
ATOM 1340 C C . PHE D 1 41 ? 16.491 -6.065 56.423 1.00 20.76 131 PHE D C 1
ATOM 1341 O O . PHE D 1 41 ? 16.208 -5.483 55.386 1.00 19.41 131 PHE D O 1
ATOM 1349 N N . LEU D 1 42 ? 17.076 -7.256 56.440 1.00 21.53 132 LEU D N 1
ATOM 1350 C CA . LEU D 1 42 ? 17.210 -8.047 55.220 1.00 23.81 132 LEU D CA 1
ATOM 1351 C C . LEU D 1 42 ? 15.847 -8.658 54.919 1.00 22.93 132 LEU D C 1
ATOM 1352 O O . LEU D 1 42 ? 15.269 -9.315 55.786 1.00 24.47 132 LEU D O 1
ATOM 1357 N N . MET D 1 43 ? 15.335 -8.433 53.710 1.00 21.69 133 MET D N 1
ATOM 1358 C CA . MET D 1 43 ? 14.024 -8.953 53.325 1.00 24.21 133 MET D CA 1
ATOM 1359 C C . MET D 1 43 ? 14.088 -10.454 53.035 1.00 24.22 133 MET D C 1
ATOM 1360 O O . MET D 1 43 ? 14.928 -10.903 52.252 1.00 24.87 133 MET D O 1
ATOM 1365 N N . GLU D 1 44 ? 13.199 -11.217 53.678 1.00 21.80 134 GLU D N 1
ATOM 1366 C CA . GLU D 1 44 ? 13.201 -12.679 53.604 1.00 32.92 134 GLU D CA 1
ATOM 1367 C C . GLU D 1 44 ? 12.330 -13.161 52.457 1.00 35.99 134 GLU D C 1
ATOM 1368 O O . GLU D 1 44 ? 12.466 -14.310 52.025 1.00 42.84 134 GLU D O 1
#

Solvent-accessible surface area: 10491 Å² total; per-residue (Å²): 58,106,78,13,112,134,56,48,41,42,28,7,0,74,0,101,108,60,87,107,60,2,0,9,36,7,54,111,20,93,100,11,73,86,55,47,19,104,82,70,86,90,188,116,34,79,30,8,54,65,66,10,17,103,26,23,0,66,0,100,101,58,89,115,61,4,0,5,34,18,52,85,33,91,126,17,77,80,57,97,18,84,88,71,173,87,93,110,70,10,114,174,63,47,15,58,44,34,0,69,0,101,83,50,84,96,61,4,0,6,37,3,55,99,30,127,113,7,176,64,54,110,20,106,68,78,170,155,114,82,33,6,50,112,48,9,12,59,28,45,0,68,0,100,82,55,84,110,62,3,0,4,36,5,51,93,22,156,96,20,70,74,59,104,35,109,61,88,201

Secondary structure (DSSP, 8-state):
--B-TTT--B--EEETTTTEEE-HHHHHSGGGTT--EEEPPP-/---B-TTT--B--EEETTTTEEE-HHHHHSGGGTT--EEE---/--B-TTT--B--EEETTTTEEE-HHHHTSGGGTT--EEE---/--B-TTT-SB--EEETTTTEEE-HHHHHSGGGTT--EEE--

GO terms:
  GO:0036464 cytoplasmic ribonucleoprotein granule (C, IDA)
  GO:0000932 P-body (C, IDA)
  GO:0005634 nucleus (C, EXP)
  GO:0005737 cytoplasm (C, EXP)
  GO:0051607 defense response to virus (P, TAS)
  GO:0005515 protein binding (F, IPI)
  GO:0042802 identical protein binding (F, IPI)
  GO:0043123 positive regulation of canonical NF-kappaB signal transduction (P, IDA)
  GO:0044790 suppression of viral release by host (P, IDA)
  GO:0140374 antiviral innate immune response (P, IDA)
  GO:0046597 host-mediated suppression of symbiont invasion (P, IDA)
  GO:0006914 autophagy (P, IDA)
  GO:0005737 cytoplasm (C, IMP)
  GO:0045071 negative regulation of viral genome replication (P, IMP)
  GO:0032880 regulation of protein localization (P, IMP)

Organism: Macaca mulatta (NCBI:txid9544)

InterPro domains:
  IPR000315 B-box-type zinc finger [PF00643] (93-130)
  IPR000315 B-box-type zinc finger [PS50119] (92-133)
  IPR000315 B-box-type zinc finger [SM00336] (92-133)
  IPR001841 Zinc finger, RING-type [PS50089] (15-60)
  IPR001841 Zinc finger, RING-type [SM00184] (15-59)
  IPR001870 B30.2/SPRY domain [PS50188] (283-497)
  IPR003877 SPRY domain [PF00622] (362-492)
  IPR003877 SPRY domain [SM00449] (360-496)
  IPR003879 Butyrophylin-like, SPRY domain [PR01407] (299-316)
  IPR003879 Butyrophylin-like, SPRY domain [PR01407] (433-457)
  IPR003879 Butyrophylin-like, SPRY domain [PR01407] (465-483)
  IPR013083 Zinc finger, RING/FYVE/PHD-type [G3DSA:3.30.40.10] (2-91)
  IPR013320 Concanavalin A-like lectin/glucanase domain superfamily [SSF49899] (294-495)
  IPR017907 Zinc finger, RING-type, conserved site [PS00518] (30-39)
  IPR027370 Zinc finger, RING-type, eukaryotic [PF13445] (15-57)
  IPR043136 B30.2/SPRY domain superfamily [G3DSA:2.60.120.920] (290-497)
  IPR050143 Tripartite motif-containing [PTHR24103] (10-491)

Radius of gyration: 18.46 Å; Cα contacts (8 Å, |Δi|>4): 333; chains: 4; bounding box: 33×30×54 Å

CATH classification: 3.30.160.60

Foldseek 3Di:
DDADPVPRHDQFKQFPVVRGTDHPVCCVDPVQVPTDIDGHDDD/DADADPVPRHGQFKAFPVVRGTDDPVVCPDPPQVPTDIDGHDD/DDADPVPRHDQFKQWPVVRDTDHPVVCVDPVNVPTDIDGHDD/DDADPVPRHDQQKAWPVVRGTDHPVCCVDPVQPPTDMGGDD